Protein AF-A0A1R3J9Q7-F1 (afdb_monomer_lite)

Secondary structure (DSSP, 8-state):
--HHHHHHHHHHHHHHHHHHHHHHTT------------------TT-HHHHH-HHHHHHHHHHHHHHHHHHHHHHHHHHHHHHTTT-S-HHHHHHHHH--TT-THHHHHHHHHTTTHHHHT---HHHHHHHHHHHHHTTSS---------S------S--

Sequence (160 aa):
MTIKKIDTCRIIVYILILISIFWLNGVVSQDYDEEAEEAGGGGGGGSQNLENNPAAVQLFSDVAFSRFSNISSVFKDDIKKQFGFCITDVDKDWNDAFNFSKNTNFLGNCVKTTKGDMAQRLCTAAEIKFYFESFYQSGQGKKSGFLKPNKNYITAEQVL

Radius of gyration: 24.02 Å; chains: 1; bounding box: 48×84×48 Å

pLDDT: mean 72.95, std 19.78, range [33.0, 94.38]

Foldseek 3Di:
DPPVVVVVVVVVVVVVVVVVVVVVVVPPVPPPPDDDPDDPDDDDPDFLVQLVDPVSLVVQLVVLLVQLLCLCVVCVVVCCVPVVVPPVDSNVVSCVPRVCVVPSVVSSVVCNVVSNVVVVVRDHSVVVVVVVVQVVVCVPPDPDPPDPPPPDDDDPPDPD

Structure (mmCIF, N/CA/C/O backbone):
data_AF-A0A1R3J9Q7-F1
#
_entry.id   AF-A0A1R3J9Q7-F1
#
loop_
_atom_site.group_PDB
_atom_site.id
_atom_site.type_symbol
_atom_site.label_atom_id
_atom_site.label_alt_id
_atom_site.label_comp_id
_atom_site.label_asym_id
_atom_site.label_entity_id
_atom_site.label_seq_id
_atom_site.pdbx_PDB_ins_code
_atom_site.Cartn_x
_atom_site.Cartn_y
_atom_site.Cartn_z
_atom_site.occupancy
_atom_site.B_iso_or_equiv
_atom_site.auth_seq_id
_atom_site.auth_comp_id
_atom_site.auth_asym_id
_atom_site.auth_atom_id
_atom_site.pdbx_PDB_model_num
ATOM 1 N N . MET A 1 1 ? -11.606 53.038 24.172 1.00 49.59 1 MET A N 1
ATOM 2 C CA . MET A 1 1 ? -10.301 52.527 24.651 1.00 49.59 1 MET A CA 1
ATOM 3 C C . MET A 1 1 ? -10.228 51.028 24.356 1.00 49.59 1 MET A C 1
ATOM 5 O O . MET A 1 1 ? -10.432 50.220 25.244 1.00 49.59 1 MET A O 1
ATOM 9 N N . THR A 1 2 ? -10.030 50.645 23.091 1.00 52.09 2 THR A N 1
ATOM 10 C CA . THR A 1 2 ? -10.160 49.226 22.670 1.00 52.09 2 THR A CA 1
ATOM 11 C C . THR A 1 2 ? -9.280 48.852 21.474 1.00 52.09 2 THR A C 1
ATOM 13 O O . THR A 1 2 ? -9.039 47.674 21.251 1.00 52.09 2 THR A O 1
ATOM 16 N N . ILE A 1 3 ? -8.712 49.836 20.767 1.00 54.09 3 ILE A N 1
ATOM 17 C CA . ILE A 1 3 ? -7.875 49.609 19.577 1.00 54.09 3 ILE A CA 1
ATOM 18 C C . ILE A 1 3 ? -6.472 49.089 19.957 1.00 54.09 3 ILE A C 1
ATOM 20 O O . ILE A 1 3 ? -5.932 48.239 19.267 1.00 54.09 3 ILE A O 1
ATOM 24 N N . LYS A 1 4 ? -5.928 49.462 21.130 1.00 56.69 4 LYS A N 1
ATOM 25 C CA . LYS A 1 4 ? -4.599 48.989 21.576 1.00 56.69 4 LYS A CA 1
ATOM 26 C C . LYS A 1 4 ? -4.522 47.482 21.872 1.00 56.69 4 LYS A C 1
ATOM 28 O O . LYS A 1 4 ? -3.448 46.912 21.766 1.00 56.69 4 LYS A O 1
ATOM 33 N N . LYS A 1 5 ? -5.632 46.829 22.250 1.00 54.31 5 LYS A N 1
ATOM 34 C CA . LYS A 1 5 ? -5.630 45.409 22.666 1.00 54.31 5 LYS A CA 1
ATOM 35 C C . LYS A 1 5 ? -5.521 44.434 21.488 1.00 54.31 5 LYS A C 1
ATOM 37 O O . LYS A 1 5 ? -4.936 43.366 21.645 1.00 54.31 5 LYS A O 1
ATOM 42 N N . ILE A 1 6 ? -6.068 44.802 20.328 1.00 56.50 6 ILE A N 1
ATOM 43 C CA . ILE A 1 6 ? -6.055 43.960 19.122 1.00 56.50 6 ILE A CA 1
ATOM 44 C C . ILE A 1 6 ? -4.644 43.900 18.522 1.00 56.50 6 ILE A C 1
ATOM 46 O O . ILE A 1 6 ? -4.186 42.817 18.159 1.00 56.50 6 ILE A O 1
ATOM 50 N N . ASP A 1 7 ? -3.911 45.018 18.528 1.00 64.38 7 ASP A N 1
ATOM 51 C CA . ASP A 1 7 ? -2.525 45.054 18.048 1.00 64.38 7 ASP A CA 1
ATOM 52 C C . ASP A 1 7 ? -1.576 44.272 18.963 1.00 64.38 7 ASP A C 1
ATOM 54 O O . ASP A 1 7 ? -0.732 43.516 18.482 1.00 64.38 7 ASP A O 1
ATOM 58 N N . THR A 1 8 ? -1.767 44.346 20.287 1.00 68.31 8 THR A N 1
ATOM 59 C CA . THR A 1 8 ? -0.988 43.536 21.239 1.00 68.31 8 THR A CA 1
ATOM 60 C C . THR A 1 8 ? -1.201 42.037 21.021 1.00 68.31 8 THR A C 1
ATOM 62 O O . THR A 1 8 ? -0.253 41.263 21.113 1.00 68.31 8 THR A O 1
ATOM 65 N N . CYS A 1 9 ? -2.419 41.611 20.679 1.00 68.06 9 CYS A N 1
ATOM 66 C CA . CYS A 1 9 ? -2.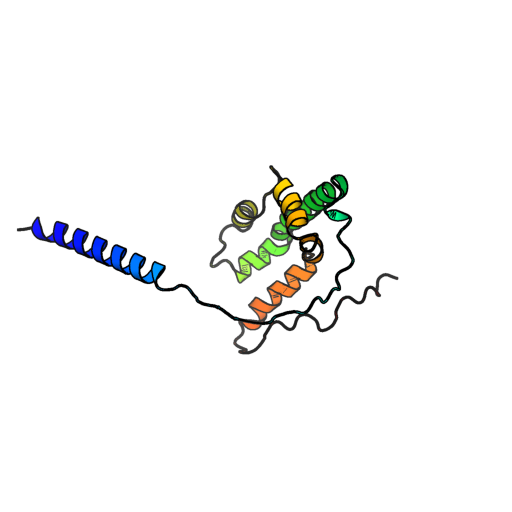719 40.199 20.461 1.00 68.06 9 CYS A CA 1
ATOM 67 C C . CYS A 1 9 ? -2.041 39.658 19.189 1.00 68.06 9 CYS A C 1
ATOM 69 O O . CYS A 1 9 ? -1.446 38.583 19.223 1.00 68.06 9 CYS A O 1
ATOM 71 N N . ARG A 1 10 ? -2.031 40.433 18.093 1.00 77.50 10 ARG A N 1
ATOM 72 C CA . ARG A 1 10 ? -1.315 40.055 16.859 1.00 77.50 10 ARG A CA 1
ATOM 73 C C . ARG A 1 10 ? 0.189 39.951 17.093 1.00 77.50 10 ARG A C 1
ATOM 75 O O . ARG A 1 10 ? 0.799 38.995 16.628 1.00 77.50 10 ARG A O 1
ATOM 82 N N . ILE A 1 11 ? 0.771 40.884 17.846 1.00 81.69 11 ILE A N 1
ATOM 83 C CA . ILE A 1 11 ? 2.204 40.871 18.180 1.00 81.69 11 ILE A CA 1
ATOM 84 C C . ILE A 1 11 ? 2.565 39.635 19.016 1.00 81.69 11 ILE A C 1
ATOM 86 O O . ILE A 1 11 ? 3.561 38.978 18.724 1.00 81.69 11 ILE A O 1
ATOM 90 N N . ILE A 1 12 ? 1.739 39.271 20.004 1.00 83.56 12 ILE A N 1
ATOM 91 C CA . ILE A 1 12 ? 1.958 38.067 20.821 1.00 83.56 12 ILE A CA 1
ATOM 92 C C . ILE A 1 12 ? 1.878 36.799 19.959 1.00 83.56 12 ILE A C 1
ATOM 94 O O . ILE A 1 12 ? 2.743 35.936 20.073 1.00 83.56 12 ILE A O 1
ATOM 98 N N . VAL A 1 13 ? 0.896 36.697 19.056 1.00 86.62 13 VAL A N 1
ATOM 99 C CA . VAL A 1 13 ? 0.773 35.548 18.141 1.00 86.62 13 VAL A CA 1
ATOM 100 C C . VAL A 1 13 ? 1.983 35.447 17.206 1.00 86.62 13 VAL A C 1
ATOM 102 O O . VAL A 1 13 ? 2.533 34.360 17.049 1.00 86.62 13 VAL A O 1
ATOM 105 N N . TYR A 1 14 ? 2.456 36.565 16.646 1.00 85.44 14 TYR A N 1
ATOM 106 C CA . TYR A 1 14 ? 3.671 36.579 15.824 1.00 85.44 14 TYR A CA 1
ATOM 107 C C . TYR A 1 14 ? 4.916 36.149 16.609 1.00 85.44 14 TYR A C 1
ATOM 109 O O . TYR A 1 14 ? 5.704 35.357 16.101 1.00 85.44 14 TYR A O 1
ATOM 117 N N . ILE A 1 15 ? 5.076 36.608 17.854 1.00 85.19 15 ILE A N 1
ATOM 118 C CA . ILE A 1 15 ? 6.181 36.192 18.730 1.00 85.19 15 ILE A CA 1
ATOM 119 C C . ILE A 1 15 ? 6.126 34.687 19.016 1.00 85.19 15 ILE A C 1
ATOM 121 O O . ILE A 1 15 ? 7.151 34.020 18.913 1.00 85.19 15 ILE A O 1
ATOM 125 N N . LEU A 1 16 ? 4.950 34.128 19.317 1.00 84.06 16 LEU A N 1
ATOM 126 C CA . LEU A 1 16 ? 4.799 32.690 19.572 1.00 84.06 16 LEU A CA 1
ATOM 127 C C . LEU A 1 16 ? 5.124 31.845 18.330 1.00 84.06 16 LEU A C 1
ATOM 129 O O . LEU A 1 16 ? 5.792 30.818 18.449 1.00 84.06 16 LEU A O 1
ATOM 133 N N . ILE A 1 17 ? 4.721 32.302 17.140 1.00 84.19 17 ILE A N 1
ATOM 134 C CA . ILE A 1 17 ? 5.057 31.646 15.869 1.00 84.19 17 ILE A CA 1
ATOM 135 C C . ILE A 1 17 ? 6.571 31.702 15.622 1.00 84.19 17 ILE A C 1
ATOM 137 O O . ILE A 1 17 ? 7.176 30.671 15.336 1.00 84.19 17 ILE A O 1
ATOM 141 N N . LEU A 1 18 ? 7.211 32.862 15.796 1.00 79.81 18 LEU A N 1
ATOM 142 C CA . LEU A 1 18 ? 8.662 33.000 15.619 1.00 79.81 18 LEU A CA 1
ATOM 143 C C . LEU A 1 18 ? 9.456 32.142 16.609 1.00 79.81 18 LEU A C 1
ATOM 145 O O . LEU A 1 18 ? 10.428 31.505 16.211 1.00 79.81 18 LEU A O 1
ATOM 149 N N . ILE A 1 19 ? 9.012 32.065 17.867 1.00 82.06 19 ILE A N 1
ATOM 150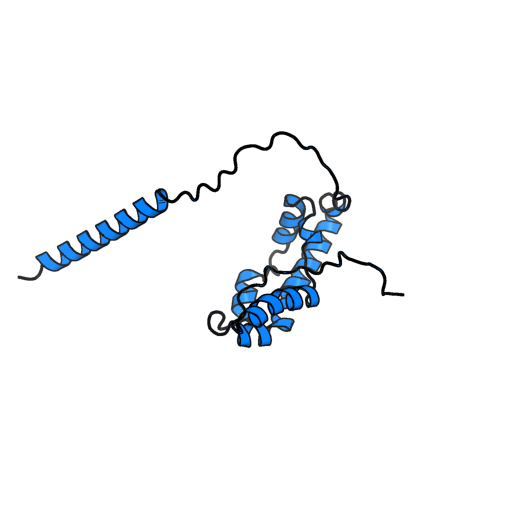 C CA . ILE A 1 19 ? 9.594 31.165 18.865 1.00 82.06 19 ILE A CA 1
ATOM 151 C C . ILE A 1 19 ? 9.455 29.716 18.383 1.00 82.06 19 ILE A C 1
ATOM 153 O O . ILE A 1 19 ? 10.458 29.014 18.318 1.00 82.06 19 ILE A O 1
ATOM 157 N N . SER A 1 20 ? 8.267 29.273 17.956 1.00 76.00 20 SER A N 1
ATOM 158 C CA . SER A 1 20 ? 8.073 27.897 17.464 1.00 76.00 20 SER A CA 1
ATOM 159 C C . SER A 1 20 ? 8.958 27.547 16.258 1.00 76.00 20 SER A C 1
ATOM 161 O O . SER A 1 20 ? 9.503 26.449 16.205 1.00 76.00 20 SER A O 1
ATOM 163 N N . ILE A 1 21 ? 9.193 28.492 15.342 1.00 76.69 21 ILE A N 1
ATOM 164 C CA . ILE A 1 21 ? 10.107 28.315 14.204 1.00 76.69 21 ILE A CA 1
ATOM 165 C C . ILE A 1 21 ? 11.565 28.227 14.682 1.00 76.69 21 ILE A C 1
ATOM 167 O O . ILE A 1 21 ? 12.342 27.439 14.146 1.00 76.69 21 ILE A O 1
ATOM 171 N N . PHE A 1 22 ? 11.950 28.996 15.703 1.00 70.50 22 PHE A N 1
ATOM 172 C CA . PHE A 1 22 ? 13.298 28.952 16.277 1.00 70.50 22 PHE A CA 1
ATOM 173 C C . PHE A 1 22 ? 13.580 27.619 16.993 1.00 70.50 22 PHE A C 1
ATOM 175 O O . PHE A 1 22 ? 14.667 27.068 16.850 1.00 70.50 22 PHE A O 1
ATOM 182 N N . TRP A 1 23 ? 12.585 27.045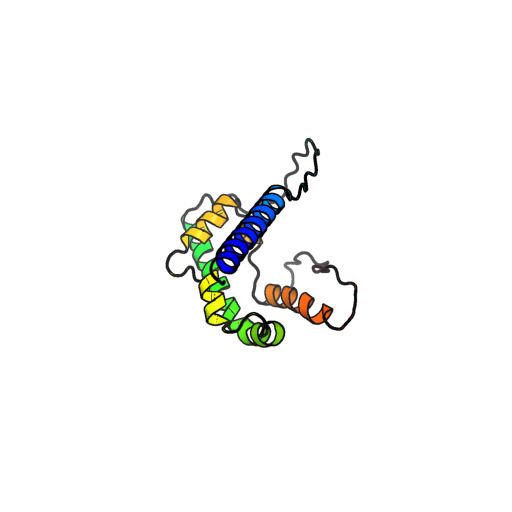 17.682 1.00 62.06 23 TRP A N 1
ATOM 183 C CA . TRP A 1 23 ? 12.693 25.707 18.284 1.00 62.06 23 TRP A CA 1
ATOM 184 C C . TRP A 1 23 ? 12.648 24.576 17.243 1.00 62.06 23 TRP A C 1
ATOM 186 O O . TRP A 1 23 ? 13.331 23.572 17.422 1.00 62.06 23 TRP A O 1
ATOM 196 N N . LEU A 1 24 ? 11.922 24.741 16.130 1.00 57.56 24 LEU A N 1
ATOM 197 C CA . LEU A 1 24 ? 11.887 23.754 15.039 1.00 57.56 24 LEU A CA 1
ATOM 198 C C . LEU A 1 24 ? 13.187 23.700 14.219 1.00 57.56 24 LEU A C 1
ATOM 200 O O . LEU A 1 24 ? 13.509 22.647 13.685 1.00 57.56 24 LEU A O 1
ATOM 204 N N . ASN A 1 25 ? 13.957 24.792 14.151 1.00 56.66 25 ASN A N 1
ATOM 205 C CA . ASN A 1 25 ? 15.294 24.783 13.536 1.00 56.66 25 ASN A CA 1
ATOM 206 C C . ASN A 1 25 ? 16.415 24.389 14.524 1.00 56.66 25 ASN A C 1
ATOM 208 O O . ASN A 1 25 ? 17.551 24.193 14.103 1.00 56.66 25 ASN A O 1
ATOM 212 N N . GLY A 1 26 ? 16.109 24.293 15.825 1.00 54.31 26 GLY A N 1
ATOM 213 C CA . GLY A 1 26 ? 17.054 23.937 16.892 1.00 54.31 26 GLY A CA 1
ATOM 214 C C . GLY A 1 26 ? 16.963 22.488 17.384 1.00 54.31 26 GLY A C 1
ATOM 215 O O . GLY A 1 26 ? 17.842 22.049 18.118 1.00 54.31 26 GLY A O 1
ATOM 216 N N . VAL A 1 27 ? 15.943 21.728 16.970 1.00 50.41 27 VAL A N 1
ATOM 217 C CA . VAL A 1 27 ? 15.884 20.269 17.150 1.00 50.41 27 VAL A CA 1
ATOM 218 C C . VAL A 1 27 ? 16.192 19.618 15.806 1.00 50.41 27 VAL A C 1
ATOM 220 O O . VAL A 1 27 ? 15.335 19.059 15.130 1.00 50.41 27 VAL A O 1
ATOM 223 N N . VAL A 1 28 ? 17.461 19.703 15.406 1.00 45.78 28 VAL A N 1
ATOM 224 C CA . VAL A 1 28 ? 18.063 18.578 14.693 1.00 45.78 28 VAL A CA 1
ATOM 225 C C . VAL A 1 28 ? 18.133 17.467 15.735 1.00 45.78 28 VAL A C 1
ATOM 227 O O . VAL A 1 28 ? 18.917 17.554 16.678 1.00 45.78 28 VAL A O 1
ATOM 230 N N . SER A 1 29 ? 17.285 16.446 15.608 1.00 42.59 29 SER A N 1
ATOM 231 C CA . SER A 1 29 ? 17.585 15.145 16.200 1.00 42.59 29 SER A CA 1
ATOM 232 C C . SER A 1 29 ? 18.863 14.651 15.530 1.00 42.59 29 SER A C 1
ATOM 234 O O . SER A 1 29 ? 18.844 14.113 14.426 1.00 42.59 29 SER A O 1
ATOM 236 N N . GLN A 1 30 ? 19.986 14.965 16.168 1.00 39.00 30 GLN A N 1
ATOM 237 C CA . GLN A 1 30 ? 21.289 14.392 15.902 1.00 39.00 30 GLN A CA 1
ATOM 238 C C . GLN A 1 30 ? 21.261 12.937 16.380 1.00 39.00 30 GLN A C 1
ATOM 240 O O . GLN A 1 30 ? 21.764 12.646 17.457 1.00 39.00 30 GLN A O 1
ATOM 245 N N . ASP A 1 31 ? 20.700 12.031 15.583 1.00 39.47 31 ASP A N 1
ATOM 246 C CA . ASP A 1 31 ? 21.133 10.631 15.617 1.00 39.47 31 ASP A CA 1
ATOM 247 C C . ASP A 1 31 ? 22.347 10.532 14.676 1.00 39.47 31 ASP A C 1
ATOM 249 O O . ASP A 1 31 ? 22.273 10.022 13.559 1.00 39.47 31 ASP A O 1
ATOM 253 N N . TYR A 1 32 ? 23.452 11.161 15.093 1.00 45.16 32 TYR A N 1
ATOM 254 C CA . TYR A 1 32 ? 24.776 10.935 14.519 1.00 45.16 32 TYR A CA 1
ATOM 255 C C . TYR A 1 32 ? 25.392 9.764 15.289 1.00 45.16 32 TYR A C 1
ATOM 257 O O . TYR A 1 32 ? 26.016 9.970 16.326 1.00 45.16 32 TYR A O 1
ATOM 265 N N . ASP A 1 33 ? 25.202 8.545 14.789 1.00 40.25 33 ASP A N 1
ATOM 266 C CA . ASP A 1 33 ? 26.132 7.454 15.076 1.00 40.25 33 ASP A CA 1
ATOM 267 C C . ASP A 1 33 ? 27.298 7.601 14.087 1.00 40.25 33 ASP A C 1
ATOM 269 O O . ASP A 1 33 ? 27.187 7.275 12.903 1.00 40.25 33 ASP A O 1
ATOM 273 N N . GLU A 1 34 ? 28.393 8.193 14.560 1.00 52.41 34 GLU A N 1
ATOM 274 C CA . GLU A 1 34 ? 29.646 8.328 13.821 1.00 52.41 34 GLU A CA 1
ATOM 275 C C . GLU A 1 34 ? 30.481 7.040 13.974 1.00 52.41 34 GLU A C 1
ATOM 277 O O . GLU A 1 34 ? 30.657 6.522 15.075 1.00 52.41 34 GLU A O 1
ATOM 282 N N . GLU A 1 35 ? 31.002 6.575 12.834 1.00 47.84 35 GLU A N 1
ATOM 283 C CA . GLU A 1 35 ? 32.091 5.604 12.634 1.00 47.84 35 GLU A CA 1
ATOM 284 C C . GLU A 1 35 ? 31.819 4.100 12.855 1.00 47.84 35 GLU A C 1
ATOM 286 O O . GLU A 1 35 ? 32.024 3.521 13.919 1.00 47.84 35 GLU A O 1
ATOM 291 N N . ALA A 1 36 ? 31.554 3.413 11.740 1.00 48.44 36 ALA A N 1
ATOM 292 C CA . ALA A 1 36 ? 32.199 2.132 11.470 1.00 48.44 36 ALA A CA 1
ATOM 293 C C . ALA A 1 36 ? 32.773 2.167 10.047 1.00 48.44 36 ALA A C 1
ATOM 295 O O . ALA A 1 36 ? 32.042 2.044 9.062 1.00 48.44 36 ALA A O 1
ATOM 296 N N . GLU A 1 37 ? 34.086 2.372 9.945 1.00 49.47 37 GLU A N 1
ATOM 297 C CA . GLU A 1 37 ? 34.824 2.070 8.725 1.00 49.47 37 GLU A CA 1
ATOM 298 C C . GLU A 1 37 ? 34.789 0.559 8.433 1.00 49.47 37 GLU A C 1
ATOM 300 O O . GLU A 1 37 ? 34.955 -0.275 9.321 1.00 49.47 37 GLU A O 1
ATOM 305 N N . GLU A 1 38 ? 34.586 0.261 7.148 1.00 52.81 38 GLU A N 1
ATOM 306 C CA . GLU A 1 38 ? 34.903 -0.975 6.426 1.00 52.81 38 GLU A CA 1
ATOM 307 C C . GLU A 1 38 ? 34.389 -2.311 7.000 1.00 52.81 38 GLU A C 1
ATOM 309 O O . GLU A 1 38 ? 35.078 -3.051 7.702 1.00 52.81 38 GLU A O 1
ATOM 314 N N . ALA A 1 39 ? 33.226 -2.733 6.497 1.00 42.16 39 ALA A N 1
ATOM 315 C CA . ALA A 1 39 ? 33.004 -4.141 6.187 1.00 42.16 39 ALA A CA 1
ATOM 316 C C . ALA A 1 39 ? 32.239 -4.268 4.865 1.00 42.16 39 ALA A C 1
ATOM 318 O O . ALA A 1 39 ? 31.009 -4.296 4.817 1.00 42.16 39 ALA A O 1
ATOM 319 N N . GLY A 1 40 ? 32.987 -4.400 3.768 1.00 51.44 40 GLY A N 1
ATOM 320 C CA . GLY A 1 40 ? 32.494 -5.128 2.608 1.00 51.44 40 GLY A CA 1
ATOM 321 C C . GLY A 1 40 ? 32.037 -6.519 3.058 1.00 51.44 40 GLY A C 1
ATOM 322 O O . GLY A 1 40 ? 32.854 -7.376 3.380 1.00 51.44 40 GLY A O 1
ATOM 323 N N . GLY A 1 41 ? 30.723 -6.730 3.104 1.00 33.19 41 GLY A N 1
ATOM 324 C CA . GLY A 1 41 ? 30.102 -7.990 3.500 1.00 33.19 41 GLY A CA 1
ATOM 325 C C . GLY A 1 41 ? 28.834 -8.211 2.691 1.00 33.19 41 GLY A C 1
ATOM 326 O O . GLY A 1 41 ? 27.798 -7.614 2.963 1.00 33.19 41 GLY A O 1
ATOM 327 N N . GLY A 1 42 ? 28.942 -9.027 1.643 1.00 40.75 42 GLY A N 1
ATOM 328 C CA . GLY A 1 42 ? 27.825 -9.389 0.780 1.00 40.75 42 GLY A CA 1
ATOM 329 C C . GLY A 1 42 ? 26.849 -10.381 1.413 1.00 40.75 42 GLY A C 1
ATOM 330 O O . GLY A 1 42 ? 27.129 -10.997 2.437 1.00 40.75 42 GLY A O 1
ATOM 331 N N . GLY A 1 43 ? 25.719 -10.583 0.729 1.00 40.06 43 GLY A N 1
ATOM 332 C CA . GLY A 1 43 ? 24.834 -11.718 0.993 1.00 40.06 43 GLY A CA 1
ATOM 333 C C . GLY A 1 43 ? 23.350 -11.423 0.814 1.00 40.06 43 GLY A C 1
ATOM 334 O O . GLY A 1 43 ? 22.606 -11.418 1.782 1.00 40.06 43 GLY A O 1
ATOM 335 N N . GLY A 1 44 ? 22.913 -11.218 -0.428 1.00 39.75 44 GLY A N 1
ATOM 336 C CA . GLY A 1 44 ? 21.499 -11.104 -0.796 1.00 39.75 44 GLY A CA 1
ATOM 337 C C . GLY A 1 44 ? 21.299 -11.388 -2.282 1.00 39.75 44 GLY A C 1
ATOM 338 O O . GLY A 1 44 ? 20.734 -10.579 -3.011 1.00 39.75 44 GLY A O 1
ATOM 339 N N . GLY A 1 45 ? 21.875 -12.492 -2.767 1.00 43.78 45 GLY A N 1
ATOM 340 C CA . GLY A 1 45 ? 21.769 -12.916 -4.160 1.00 43.78 45 GLY A CA 1
ATOM 341 C C . GLY A 1 45 ? 20.321 -13.241 -4.512 1.00 43.78 45 GLY A C 1
ATOM 342 O O . GLY A 1 45 ? 19.798 -14.270 -4.102 1.00 43.78 45 GLY A O 1
ATOM 343 N N . GLY A 1 46 ? 19.673 -12.362 -5.271 1.00 50.22 46 GLY A N 1
ATOM 344 C CA . GLY A 1 46 ? 18.336 -12.641 -5.789 1.00 50.22 46 GLY A CA 1
ATOM 345 C C . GLY A 1 46 ? 17.798 -11.644 -6.808 1.00 50.22 46 GLY A C 1
ATOM 346 O O . GLY A 1 46 ? 16.969 -12.036 -7.620 1.00 50.22 46 GLY A O 1
ATOM 347 N N . SER A 1 47 ? 18.259 -10.386 -6.825 1.00 54.34 47 SER A N 1
ATOM 348 C CA . SER A 1 47 ? 17.475 -9.343 -7.502 1.00 54.34 47 SER A CA 1
ATOM 349 C C . SER A 1 47 ? 18.197 -8.427 -8.489 1.00 54.34 47 SER A C 1
ATOM 351 O O . SER A 1 47 ? 17.603 -7.459 -8.945 1.00 54.34 47 SER A O 1
ATOM 353 N N . GLN A 1 48 ? 19.405 -8.758 -8.948 1.00 55.09 48 GLN A N 1
ATOM 354 C CA . GLN A 1 48 ? 19.983 -8.000 -10.071 1.00 55.09 48 GLN A CA 1
ATOM 355 C C . GLN A 1 48 ? 19.229 -8.231 -11.391 1.00 55.09 48 GLN A C 1
ATOM 357 O O . GLN A 1 48 ? 19.339 -7.440 -12.320 1.00 55.09 48 GLN A O 1
ATOM 362 N N . ASN A 1 49 ? 18.439 -9.305 -11.505 1.00 66.38 49 ASN A N 1
ATOM 363 C CA . ASN A 1 49 ? 17.679 -9.578 -12.727 1.00 66.38 49 ASN A CA 1
ATOM 364 C C . ASN A 1 49 ? 16.365 -8.780 -12.799 1.00 66.38 49 ASN A C 1
ATOM 366 O O . ASN A 1 49 ? 15.934 -8.410 -13.887 1.00 66.38 49 ASN A O 1
ATOM 370 N N . LEU A 1 50 ? 15.748 -8.484 -11.648 1.00 80.19 50 LEU A N 1
ATOM 371 C CA . LEU A 1 50 ? 14.440 -7.831 -11.589 1.00 80.19 50 LEU A CA 1
ATOM 372 C C . LEU A 1 50 ? 14.504 -6.377 -12.065 1.00 80.19 50 LEU A C 1
ATOM 374 O O . LEU A 1 50 ? 13.703 -5.976 -12.896 1.00 80.19 50 LEU A O 1
ATOM 378 N N . GLU A 1 51 ? 15.470 -5.597 -11.580 1.00 81.88 51 GLU A N 1
ATOM 379 C CA . GLU A 1 51 ? 15.609 -4.166 -11.901 1.00 81.88 51 GLU A CA 1
ATOM 380 C C . GLU A 1 51 ? 16.100 -3.883 -13.326 1.00 81.88 51 GLU A C 1
ATOM 382 O O . GLU A 1 51 ? 15.723 -2.874 -13.928 1.00 81.88 51 GLU A O 1
ATOM 387 N N . ASN A 1 52 ? 16.917 -4.789 -13.870 1.00 83.88 52 ASN A N 1
ATOM 388 C CA . ASN A 1 52 ? 17.539 -4.658 -15.186 1.00 83.88 52 ASN A CA 1
ATOM 389 C C . ASN A 1 52 ? 16.647 -5.190 -16.318 1.00 83.88 52 ASN A C 1
ATOM 391 O O . ASN A 1 52 ? 16.969 -5.014 -17.492 1.00 83.88 52 ASN A O 1
ATOM 395 N N . ASN A 1 53 ? 15.513 -5.814 -15.983 1.00 89.44 53 ASN A N 1
ATOM 396 C CA . ASN A 1 53 ? 14.550 -6.340 -16.941 1.00 89.44 53 ASN A CA 1
ATOM 397 C C . ASN A 1 53 ? 13.239 -5.527 -16.897 1.00 89.44 53 ASN A C 1
ATOM 399 O O . ASN A 1 53 ? 12.443 -5.696 -15.972 1.00 89.44 53 ASN A O 1
ATOM 403 N N . PRO A 1 54 ? 12.953 -4.688 -17.913 1.00 90.38 54 PRO A N 1
ATOM 404 C CA . PRO A 1 54 ? 11.742 -3.867 -17.951 1.00 90.38 54 PRO A CA 1
ATOM 405 C C . PRO A 1 54 ? 10.432 -4.655 -17.817 1.00 90.38 54 PRO A C 1
ATOM 407 O O . PRO A 1 54 ? 9.502 -4.179 -17.169 1.00 90.38 54 PRO A O 1
ATOM 410 N N . ALA A 1 55 ? 10.355 -5.865 -18.380 1.00 91.00 55 ALA A N 1
ATOM 411 C CA . ALA A 1 55 ? 9.163 -6.706 -18.275 1.00 91.00 55 ALA A CA 1
ATOM 412 C C . ALA A 1 55 ? 8.974 -7.245 -16.849 1.00 91.00 55 ALA A C 1
ATOM 414 O O . ALA A 1 55 ? 7.852 -7.295 -16.347 1.00 91.00 55 ALA A O 1
ATOM 415 N N . ALA A 1 56 ? 10.070 -7.597 -16.172 1.00 91.06 56 ALA A N 1
ATOM 416 C CA . ALA A 1 56 ? 10.029 -8.051 -14.786 1.00 91.06 56 ALA A CA 1
ATOM 417 C C . ALA A 1 56 ? 9.631 -6.911 -13.831 1.00 91.06 56 ALA A C 1
ATOM 419 O O . ALA A 1 56 ? 8.812 -7.120 -12.937 1.00 91.06 56 ALA A O 1
ATOM 420 N N . VAL A 1 57 ? 10.131 -5.690 -14.061 1.00 91.94 57 VAL A N 1
ATOM 421 C CA . VAL A 1 57 ? 9.711 -4.486 -13.318 1.00 91.94 57 VAL A CA 1
ATOM 422 C C . VAL A 1 57 ? 8.219 -4.208 -13.499 1.00 91.94 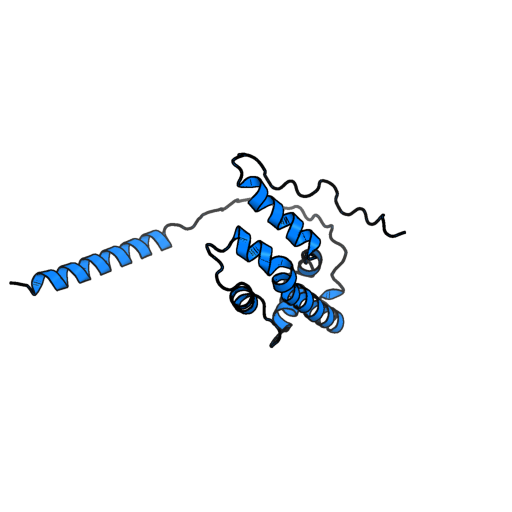57 VAL A C 1
ATOM 424 O O . VAL A 1 57 ? 7.535 -3.881 -12.527 1.00 91.94 57 VAL A O 1
ATOM 427 N N . GLN A 1 58 ? 7.705 -4.332 -14.724 1.00 91.56 58 GLN A N 1
ATOM 428 C CA . GLN A 1 58 ? 6.286 -4.108 -14.991 1.00 91.56 58 GLN A CA 1
ATOM 429 C C . GLN A 1 58 ? 5.421 -5.138 -14.260 1.00 91.56 58 GLN A C 1
ATOM 431 O O . GLN A 1 58 ? 4.519 -4.762 -13.515 1.00 91.56 58 GLN A O 1
ATOM 436 N N . LEU A 1 59 ? 5.761 -6.424 -14.389 1.00 91.19 59 LEU A N 1
ATOM 437 C CA . LEU A 1 59 ? 5.064 -7.504 -13.693 1.00 91.19 59 LEU A CA 1
ATOM 438 C C . LEU A 1 59 ? 5.080 -7.296 -12.174 1.00 91.19 59 LEU A C 1
ATOM 440 O O . LEU A 1 59 ? 4.055 -7.448 -11.513 1.00 91.19 59 LEU A O 1
ATOM 444 N N . PHE A 1 60 ? 6.230 -6.914 -11.620 1.00 91.69 60 PHE A N 1
ATOM 445 C CA . PHE A 1 60 ? 6.346 -6.588 -10.206 1.00 91.69 60 PHE A CA 1
ATOM 446 C C . PHE A 1 60 ? 5.416 -5.444 -9.804 1.00 91.69 60 PHE A C 1
ATOM 448 O O . PHE A 1 60 ? 4.722 -5.552 -8.798 1.00 91.69 60 PHE A O 1
ATOM 455 N N . SER A 1 61 ? 5.385 -4.365 -10.585 1.00 93.00 61 SER A N 1
ATOM 456 C CA . SER A 1 61 ? 4.562 -3.187 -10.296 1.00 93.00 61 SER A CA 1
ATOM 457 C C . SER A 1 61 ? 3.078 -3.546 -10.247 1.00 93.00 61 SER A C 1
ATOM 459 O O . SER A 1 61 ? 2.373 -3.126 -9.329 1.00 93.00 61 SER A O 1
ATOM 461 N N . ASP A 1 62 ? 2.625 -4.382 -11.181 1.00 91.19 62 ASP A N 1
ATOM 462 C CA . ASP A 1 62 ? 1.236 -4.836 -11.256 1.00 91.19 62 ASP A CA 1
ATOM 463 C C . ASP A 1 62 ? 0.883 -5.766 -10.085 1.00 91.19 62 ASP A C 1
ATOM 465 O O . ASP A 1 62 ? -0.156 -5.600 -9.441 1.00 91.19 62 ASP A O 1
ATOM 469 N N . VAL A 1 63 ? 1.776 -6.701 -9.740 1.00 90.62 63 VAL A N 1
ATOM 470 C CA . VAL A 1 63 ? 1.601 -7.597 -8.585 1.00 90.62 63 VAL A CA 1
ATOM 471 C C . VAL A 1 63 ? 1.609 -6.815 -7.271 1.00 90.62 63 VAL A C 1
ATOM 473 O O . VAL A 1 63 ? 0.759 -7.048 -6.410 1.00 90.62 63 VAL A O 1
ATOM 476 N N . ALA A 1 64 ? 2.539 -5.877 -7.104 1.00 91.12 64 ALA A N 1
ATOM 477 C CA . ALA A 1 64 ? 2.647 -5.036 -5.919 1.00 91.12 64 ALA A CA 1
ATOM 478 C C . ALA A 1 64 ? 1.389 -4.179 -5.744 1.00 91.12 64 ALA A C 1
ATOM 480 O O . ALA A 1 64 ? 0.798 -4.170 -4.663 1.00 91.12 64 ALA A O 1
ATOM 481 N N . PHE A 1 65 ? 0.923 -3.527 -6.813 1.00 91.81 65 PHE A N 1
ATOM 482 C CA . PHE A 1 65 ? -0.316 -2.756 -6.778 1.00 91.81 65 PHE A CA 1
ATOM 483 C C . PHE A 1 65 ? -1.522 -3.639 -6.443 1.00 91.81 65 PHE A C 1
ATOM 485 O O . PHE A 1 65 ? -2.302 -3.289 -5.559 1.00 91.81 65 PHE A O 1
ATOM 492 N N . SER A 1 66 ? -1.648 -4.806 -7.083 1.00 89.31 66 SER A N 1
ATOM 493 C CA . SER A 1 66 ? -2.727 -5.756 -6.801 1.00 89.31 66 SER A CA 1
ATOM 494 C C . SER A 1 66 ? -2.756 -6.148 -5.321 1.00 89.31 66 SER A C 1
ATOM 496 O O . SER A 1 66 ? -3.816 -6.096 -4.694 1.00 89.31 66 SER A O 1
ATOM 498 N N . ARG A 1 67 ? -1.593 -6.432 -4.721 1.00 87.81 67 ARG A N 1
ATOM 499 C CA . ARG A 1 67 ? -1.490 -6.711 -3.283 1.00 87.81 67 ARG A CA 1
ATOM 500 C C . ARG A 1 67 ? -1.945 -5.526 -2.443 1.00 87.81 67 ARG A C 1
ATOM 502 O O . ARG A 1 67 ? -2.831 -5.707 -1.613 1.00 87.81 67 ARG A O 1
ATOM 509 N N . PHE A 1 68 ? -1.410 -4.328 -2.682 1.00 87.69 68 PHE A N 1
ATOM 510 C CA . PHE A 1 68 ? -1.802 -3.137 -1.924 1.00 87.69 68 PHE A CA 1
ATOM 511 C C . PHE A 1 68 ? -3.297 -2.849 -2.025 1.00 87.69 68 PHE A C 1
ATOM 513 O O . PHE A 1 68 ? -3.942 -2.609 -1.009 1.00 87.69 68 PHE A O 1
ATOM 520 N N . SER A 1 69 ? -3.872 -2.943 -3.221 1.00 87.44 69 SER A N 1
ATOM 521 C CA . SER A 1 69 ? -5.295 -2.680 -3.446 1.00 87.44 69 SER A CA 1
ATOM 522 C C . SER A 1 69 ? -6.223 -3.646 -2.698 1.00 87.44 69 SER A C 1
ATOM 524 O O . SER A 1 69 ? -7.351 -3.283 -2.379 1.00 87.44 69 SER A O 1
ATOM 526 N N . ASN A 1 70 ? -5.751 -4.857 -2.382 1.00 85.81 70 ASN A N 1
ATOM 527 C CA . ASN A 1 70 ? -6.562 -5.893 -1.746 1.00 85.81 70 ASN A CA 1
ATOM 528 C C . ASN A 1 70 ? -6.475 -5.866 -0.204 1.00 85.81 70 ASN A C 1
ATOM 530 O O . ASN A 1 70 ? -7.393 -6.330 0.469 1.00 85.81 70 ASN A O 1
ATOM 534 N N . ILE A 1 71 ? -5.417 -5.280 0.378 1.00 86.69 71 ILE A N 1
ATOM 535 C CA . ILE A 1 71 ? -5.214 -5.234 1.841 1.00 86.69 71 ILE A CA 1
ATOM 536 C C . ILE A 1 71 ? -6.397 -4.573 2.552 1.00 86.69 71 ILE A C 1
ATOM 538 O O . ILE A 1 71 ? -6.907 -5.142 3.517 1.00 86.69 71 ILE A O 1
ATOM 542 N N . SER A 1 72 ? -6.866 -3.411 2.084 1.00 84.81 72 SER A N 1
ATOM 543 C CA . SER A 1 72 ? -7.993 -2.730 2.733 1.00 84.81 72 SER A CA 1
ATOM 544 C C . SER A 1 72 ? -9.238 -3.601 2.767 1.00 84.81 72 SER A C 1
ATOM 546 O O . SER A 1 72 ? -9.888 -3.662 3.801 1.00 84.81 72 SER A O 1
ATOM 548 N N . SER A 1 73 ? -9.534 -4.337 1.694 1.00 87.56 73 SER A N 1
ATOM 549 C CA . SER A 1 73 ? -10.709 -5.209 1.646 1.00 87.56 73 SER A CA 1
ATOM 550 C C . SER A 1 73 ? -10.631 -6.367 2.648 1.00 87.56 73 SER A C 1
ATOM 552 O O . SER A 1 73 ? -11.643 -6.731 3.243 1.00 87.56 73 SER A O 1
ATOM 554 N N . VAL A 1 74 ? -9.427 -6.900 2.886 1.00 89.25 74 VAL A N 1
ATOM 555 C CA . VAL A 1 74 ? -9.195 -8.017 3.813 1.00 89.25 74 VAL A CA 1
ATOM 556 C C . VAL A 1 74 ? -9.212 -7.556 5.272 1.00 89.25 74 VAL A C 1
ATOM 558 O O . VAL A 1 74 ? -9.699 -8.283 6.133 1.00 89.25 74 VAL A O 1
ATOM 561 N N . PHE A 1 75 ? -8.697 -6.358 5.561 1.00 89.69 75 PHE A N 1
ATOM 562 C CA . PHE A 1 75 ? -8.509 -5.866 6.933 1.00 89.69 75 PHE A CA 1
ATOM 563 C C . PHE A 1 75 ? -9.479 -4.769 7.352 1.00 89.69 75 PHE A C 1
ATOM 565 O O . PHE A 1 75 ? -9.342 -4.232 8.448 1.00 89.69 75 PHE A O 1
ATOM 572 N N . LYS A 1 76 ? -10.465 -4.430 6.518 1.00 91.38 76 LYS A N 1
ATOM 573 C CA . LYS A 1 76 ? -11.389 -3.316 6.758 1.00 91.38 76 LYS A CA 1
ATOM 574 C C . LYS A 1 76 ? -12.011 -3.342 8.149 1.00 91.38 76 LYS A C 1
ATOM 576 O O . LYS A 1 76 ? -11.978 -2.337 8.860 1.00 91.38 76 LYS A O 1
ATOM 581 N N . ASP A 1 77 ? -12.554 -4.491 8.533 1.00 91.81 77 ASP A N 1
ATOM 582 C CA . ASP A 1 77 ? -13.255 -4.649 9.805 1.00 91.81 77 ASP A CA 1
ATOM 583 C C . ASP A 1 77 ? -12.293 -4.574 10.994 1.00 91.81 77 ASP A C 1
ATOM 585 O O . ASP A 1 77 ? -12.598 -3.913 11.987 1.00 91.81 77 ASP A O 1
ATOM 589 N N . ASP A 1 78 ? -11.108 -5.178 10.874 1.00 89.25 78 ASP A N 1
ATOM 590 C CA . ASP A 1 78 ? -10.076 -5.136 11.912 1.00 89.25 78 ASP A CA 1
ATOM 591 C C . ASP A 1 78 ? -9.519 -3.717 12.091 1.00 89.25 78 ASP A C 1
ATOM 593 O O . ASP A 1 78 ? -9.428 -3.231 13.220 1.00 89.25 78 ASP A O 1
ATOM 597 N N . ILE A 1 79 ? -9.229 -3.012 10.992 1.00 89.38 79 ILE A N 1
ATOM 598 C CA . ILE A 1 79 ? -8.791 -1.610 11.005 1.00 89.38 79 ILE A CA 1
ATOM 599 C C . ILE A 1 79 ? -9.867 -0.745 11.654 1.00 89.38 79 ILE A C 1
ATOM 601 O O . ILE A 1 79 ? -9.572 0.015 12.570 1.00 89.38 79 ILE A O 1
ATOM 605 N N . LYS A 1 80 ? -11.130 -0.879 11.246 1.00 91.50 80 LYS A N 1
ATOM 606 C CA . LYS A 1 80 ? -12.218 -0.083 11.821 1.00 91.50 80 LYS A CA 1
ATOM 607 C C . LYS A 1 80 ? -12.422 -0.380 13.307 1.00 91.50 80 LYS A C 1
ATOM 609 O O . LYS A 1 80 ? -12.673 0.533 14.089 1.00 91.50 80 LYS A O 1
ATOM 614 N N . LYS A 1 81 ? -12.308 -1.645 13.713 1.00 91.50 81 LYS A N 1
ATOM 615 C CA . LYS A 1 81 ? -12.482 -2.066 15.106 1.00 91.50 81 LYS A CA 1
ATOM 616 C C . LYS A 1 81 ? -11.361 -1.558 16.010 1.00 91.50 81 LYS A C 1
ATOM 618 O O . LYS A 1 81 ? -11.649 -1.116 17.118 1.00 91.50 81 LYS A O 1
ATOM 623 N N . GLN A 1 82 ? -10.109 -1.647 15.567 1.00 88.75 82 GLN A N 1
ATOM 624 C CA . GLN A 1 82 ? -8.943 -1.324 16.396 1.00 88.75 82 GLN A CA 1
ATOM 625 C C . GLN A 1 82 ? -8.494 0.135 16.250 1.00 88.75 82 GLN A C 1
ATOM 627 O O . GLN A 1 82 ? -8.048 0.733 17.224 1.00 88.75 82 GLN A O 1
ATOM 632 N N . PHE A 1 83 ? -8.650 0.724 15.063 1.00 88.19 83 PHE A N 1
ATOM 633 C CA . PHE A 1 83 ? -8.212 2.080 14.709 1.00 88.19 83 PHE A CA 1
ATOM 634 C C . PHE A 1 83 ? -9.355 3.037 14.358 1.00 88.19 83 PHE A C 1
ATOM 636 O O . PHE A 1 83 ? -9.105 4.138 13.875 1.00 88.19 83 PHE A O 1
ATOM 643 N N . GLY A 1 84 ? -10.612 2.681 14.637 1.00 88.12 84 GLY A N 1
ATOM 644 C CA . GLY A 1 84 ? -11.772 3.542 14.363 1.00 88.12 84 GLY A CA 1
ATOM 645 C C . GLY A 1 84 ? -11.759 4.900 15.079 1.00 88.12 84 GLY A C 1
ATOM 646 O O . GLY A 1 84 ? -12.585 5.758 14.786 1.00 88.12 84 GLY A O 1
ATOM 647 N N . PHE A 1 85 ? -10.825 5.111 16.012 1.00 87.69 85 PHE A N 1
ATOM 648 C CA . PHE A 1 85 ? -10.578 6.403 16.651 1.00 87.69 85 PHE A CA 1
ATOM 649 C C . PHE A 1 85 ? -9.783 7.383 15.767 1.00 87.69 85 PHE A C 1
ATOM 651 O O . PHE A 1 85 ? -9.852 8.586 16.008 1.00 87.69 85 PHE A O 1
ATOM 658 N N . CYS A 1 86 ? -9.023 6.897 14.778 1.00 88.75 86 CYS A N 1
ATOM 659 C CA . CYS A 1 86 ? -8.212 7.722 13.873 1.00 88.75 86 CYS A CA 1
ATOM 660 C C . CYS A 1 86 ? -8.506 7.494 12.383 1.00 88.75 86 CYS A C 1
ATOM 662 O O . CYS A 1 86 ? -8.292 8.410 11.595 1.00 88.75 86 CYS A O 1
ATOM 664 N N . ILE A 1 87 ? -9.030 6.327 12.000 1.00 90.19 87 ILE A N 1
ATOM 665 C CA . ILE A 1 87 ? -9.411 5.988 10.624 1.00 90.19 87 ILE A CA 1
ATOM 666 C C . ILE A 1 87 ? -10.934 5.879 10.571 1.00 90.19 87 ILE A C 1
ATOM 668 O O . ILE A 1 87 ? -11.526 4.949 11.123 1.00 90.19 87 ILE A O 1
ATOM 672 N N . THR A 1 88 ? -11.577 6.850 9.924 1.00 90.00 88 THR A N 1
ATOM 673 C CA . THR A 1 88 ? -13.051 6.940 9.874 1.00 90.00 88 THR A CA 1
ATOM 674 C C . THR A 1 88 ? -13.635 6.291 8.623 1.00 90.00 88 THR A C 1
ATOM 676 O O . THR A 1 88 ? -14.703 5.678 8.691 1.00 90.00 88 THR A O 1
ATOM 679 N N . ASP A 1 89 ? -12.907 6.360 7.508 1.00 94.25 89 ASP A N 1
ATOM 680 C CA . ASP A 1 89 ? -13.241 5.713 6.245 1.00 94.25 89 ASP A CA 1
ATOM 681 C C . ASP A 1 89 ? -12.013 4.957 5.728 1.00 94.25 89 ASP A C 1
ATOM 683 O O . ASP A 1 89 ? -11.120 5.523 5.103 1.00 94.25 89 ASP A O 1
ATOM 687 N N . VAL A 1 90 ? -11.979 3.652 6.012 1.00 92.75 90 VAL A N 1
ATOM 688 C CA . VAL A 1 90 ? -10.846 2.784 5.665 1.00 92.75 90 VAL A CA 1
ATOM 689 C C . VAL A 1 90 ? -10.589 2.758 4.161 1.00 92.75 90 VAL A C 1
ATOM 691 O O . VAL A 1 90 ? -9.434 2.766 3.749 1.00 92.75 90 VAL A O 1
ATOM 694 N N . ASP A 1 91 ? -11.637 2.731 3.333 1.00 92.56 91 ASP A N 1
ATOM 695 C CA . ASP A 1 91 ? -11.453 2.636 1.883 1.00 92.56 91 ASP A CA 1
ATOM 696 C C . ASP A 1 91 ? -10.917 3.950 1.331 1.00 92.56 91 ASP A C 1
ATOM 698 O O . ASP A 1 91 ? -10.028 3.941 0.479 1.00 92.56 91 ASP A O 1
ATOM 702 N N . LYS A 1 92 ? -11.438 5.080 1.813 1.00 94.38 92 LYS A N 1
ATOM 703 C CA . LYS A 1 92 ? -10.958 6.395 1.402 1.00 94.38 92 LYS A CA 1
ATOM 704 C C . LYS A 1 92 ? -9.509 6.609 1.838 1.00 94.38 92 LYS A C 1
ATOM 706 O O . LYS A 1 92 ? -8.673 6.903 0.989 1.00 94.38 92 LYS A O 1
ATOM 711 N N . ASP A 1 93 ? -9.205 6.416 3.119 1.00 92.50 93 ASP A N 1
ATOM 712 C CA . ASP A 1 93 ? -7.867 6.667 3.665 1.00 92.50 93 ASP A CA 1
ATOM 713 C C . ASP A 1 93 ? -6.826 5.726 3.035 1.00 92.50 93 ASP A C 1
ATOM 715 O O . ASP A 1 93 ? -5.705 6.137 2.730 1.00 92.50 93 ASP A O 1
ATOM 719 N N . TRP A 1 94 ? -7.209 4.476 2.749 1.00 92.00 94 TRP A N 1
ATOM 720 C CA . TRP A 1 94 ? -6.346 3.538 2.037 1.00 92.00 94 TRP A CA 1
ATOM 721 C C . TRP A 1 94 ? -6.127 3.928 0.575 1.00 92.00 94 TRP A C 1
ATOM 723 O O . TRP A 1 94 ? -4.998 3.881 0.090 1.00 92.00 94 TRP A O 1
ATOM 733 N N . ASN A 1 95 ? -7.184 4.313 -0.146 1.00 92.88 95 ASN A N 1
ATOM 734 C CA . ASN A 1 95 ? -7.064 4.704 -1.550 1.00 92.88 95 ASN A CA 1
ATOM 735 C C . ASN A 1 95 ? -6.284 6.011 -1.721 1.00 92.88 95 ASN A C 1
ATOM 737 O O . ASN A 1 95 ? -5.512 6.122 -2.671 1.00 92.88 95 ASN A O 1
ATOM 741 N N . ASP A 1 96 ? -6.434 6.965 -0.805 1.00 92.56 96 ASP A N 1
ATOM 742 C CA . ASP A 1 96 ? -5.656 8.204 -0.817 1.00 92.56 96 ASP A CA 1
ATOM 743 C C . ASP A 1 96 ? -4.148 7.922 -0.674 1.00 92.56 96 ASP A C 1
ATOM 745 O O . ASP A 1 96 ? -3.331 8.614 -1.282 1.00 92.56 96 ASP A O 1
ATOM 749 N N . ALA A 1 97 ? -3.772 6.878 0.074 1.00 90.31 97 ALA A N 1
ATOM 750 C CA . ALA A 1 97 ? -2.378 6.497 0.294 1.00 90.31 97 ALA A CA 1
ATOM 751 C C . ALA A 1 97 ? -1.808 5.522 -0.758 1.00 90.31 97 ALA A C 1
ATOM 753 O O . ALA A 1 97 ? -0.645 5.644 -1.143 1.00 90.31 97 ALA A O 1
ATOM 754 N N . PHE A 1 98 ? -2.596 4.543 -1.214 1.00 90.25 98 PHE A N 1
ATOM 755 C CA . PHE A 1 98 ? -2.087 3.365 -1.935 1.00 90.25 98 PHE A CA 1
ATOM 756 C C . PHE A 1 98 ? -2.764 3.087 -3.285 1.00 90.25 98 PHE A C 1
ATOM 758 O O . PHE A 1 98 ? -2.491 2.060 -3.916 1.00 90.25 98 PHE A O 1
ATOM 765 N N . ASN A 1 99 ? -3.632 3.974 -3.781 1.00 92.00 99 ASN A N 1
ATOM 766 C CA . ASN A 1 99 ? -4.240 3.790 -5.098 1.00 92.00 99 ASN A CA 1
ATOM 767 C C . ASN A 1 99 ? -3.314 4.253 -6.235 1.00 92.00 99 ASN A C 1
ATO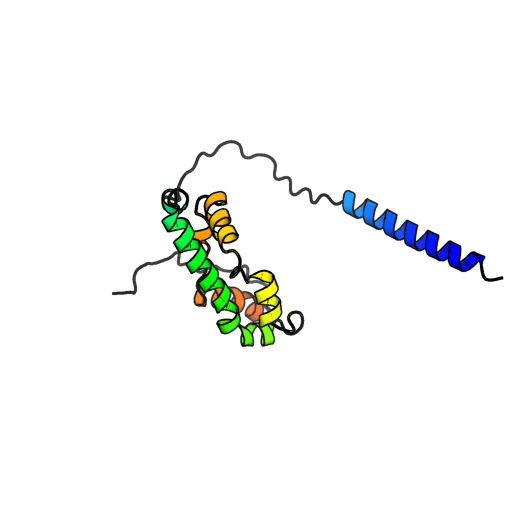M 769 O O . ASN A 1 99 ? -3.400 5.375 -6.735 1.00 92.00 99 ASN A O 1
ATOM 773 N N . PHE A 1 100 ? -2.472 3.337 -6.709 1.00 91.00 100 PHE A N 1
ATOM 774 C CA . PHE A 1 100 ? -1.574 3.553 -7.847 1.00 91.00 100 PHE A CA 1
ATOM 775 C C . PHE A 1 100 ? -2.176 3.163 -9.207 1.00 91.00 100 PHE A C 1
ATOM 777 O O . PHE A 1 100 ? -1.443 3.093 -10.191 1.00 91.00 100 PHE A O 1
ATOM 784 N N . SER A 1 101 ? -3.494 2.945 -9.308 1.00 90.38 101 SER A N 1
ATOM 785 C CA . SER A 1 101 ? -4.153 2.487 -10.552 1.00 90.38 101 SER A CA 1
ATOM 786 C C . SER A 1 101 ? -3.871 3.366 -11.773 1.00 90.38 101 SER A C 1
ATOM 788 O O . SER A 1 101 ? -3.820 2.875 -12.896 1.00 90.38 101 SER A O 1
ATOM 790 N N . LYS A 1 102 ? -3.670 4.672 -11.566 1.00 90.38 102 LYS A N 1
ATOM 791 C CA . LYS A 1 102 ? -3.360 5.628 -12.638 1.00 90.38 102 LYS A CA 1
ATOM 792 C C . LYS A 1 102 ? -1.887 5.616 -13.050 1.00 90.38 102 LYS A C 1
ATOM 794 O O . LYS A 1 102 ? -1.567 6.111 -14.127 1.00 90.38 102 LYS A O 1
ATOM 799 N N . ASN A 1 103 ? -0.992 5.133 -12.186 1.00 88.88 103 ASN A N 1
ATOM 800 C CA . ASN A 1 103 ? 0.448 5.151 -12.422 1.00 88.88 103 ASN A CA 1
ATOM 801 C C . ASN A 1 103 ? 1.195 4.160 -11.508 1.00 88.88 103 ASN A C 1
ATOM 803 O O . ASN A 1 103 ? 1.660 4.527 -10.426 1.00 88.88 103 ASN A O 1
ATOM 807 N N . THR A 1 104 ? 1.388 2.926 -11.974 1.00 90.88 104 THR A N 1
ATOM 808 C CA . THR A 1 104 ? 2.180 1.915 -11.256 1.00 90.88 104 THR A CA 1
ATOM 809 C C . THR A 1 104 ? 3.695 2.110 -11.414 1.00 90.88 104 THR A C 1
ATOM 811 O O . THR A 1 104 ? 4.465 1.448 -10.719 1.00 90.88 104 THR A O 1
ATOM 814 N N . ASN A 1 105 ? 4.157 3.079 -12.224 1.00 90.06 105 ASN A N 1
ATOM 815 C CA . ASN A 1 105 ? 5.591 3.344 -12.415 1.00 90.06 105 ASN A CA 1
ATOM 816 C C . ASN A 1 105 ? 6.300 3.736 -11.114 1.00 90.06 105 ASN A C 1
ATOM 818 O O . ASN A 1 105 ? 7.500 3.515 -10.993 1.00 90.06 105 ASN A O 1
ATOM 822 N N . PHE A 1 106 ? 5.587 4.303 -10.135 1.00 89.56 106 PHE A N 1
ATOM 823 C CA . PHE A 1 106 ? 6.150 4.567 -8.808 1.00 89.56 106 PHE A CA 1
ATOM 824 C C . PHE A 1 106 ? 6.684 3.282 -8.153 1.00 89.56 106 PHE A C 1
ATOM 826 O O . PHE A 1 106 ? 7.800 3.277 -7.636 1.00 89.56 106 PHE A O 1
ATOM 833 N N . LEU A 1 107 ? 5.937 2.178 -8.249 1.00 91.44 107 LEU A N 1
ATOM 834 C CA . LEU A 1 107 ? 6.335 0.871 -7.715 1.00 91.44 107 LEU A CA 1
ATOM 835 C C . LEU A 1 107 ? 7.523 0.301 -8.500 1.00 91.44 107 LEU A C 1
ATOM 837 O O . LEU A 1 107 ? 8.481 -0.195 -7.908 1.00 91.44 107 LEU A O 1
ATOM 841 N N . GLY A 1 108 ? 7.508 0.462 -9.825 1.00 91.25 108 GLY A N 1
ATOM 842 C CA . GLY A 1 108 ? 8.613 0.064 -10.696 1.00 91.25 108 GLY A CA 1
ATOM 843 C C . GLY A 1 108 ? 9.900 0.861 -10.457 1.00 91.25 108 GLY A C 1
ATOM 844 O O . GLY A 1 108 ? 11.004 0.322 -10.518 1.00 91.25 108 GLY A O 1
ATOM 845 N N . ASN A 1 109 ? 9.781 2.145 -10.131 1.00 91.69 109 ASN A N 1
ATOM 846 C CA . ASN A 1 109 ? 10.916 2.973 -9.734 1.00 91.69 109 ASN A CA 1
ATOM 847 C C . ASN A 1 109 ? 11.408 2.592 -8.338 1.00 91.69 109 ASN A C 1
ATOM 849 O O . ASN A 1 109 ? 12.613 2.513 -8.130 1.00 91.69 109 ASN A O 1
ATOM 853 N N . CYS A 1 110 ? 10.503 2.284 -7.407 1.00 89.50 110 CYS A N 1
ATOM 854 C CA . CYS A 1 110 ? 10.868 1.845 -6.066 1.00 89.50 110 CYS A CA 1
ATOM 855 C C . CYS A 1 110 ? 11.697 0.552 -6.106 1.00 89.50 110 CYS A C 1
ATOM 857 O O . CYS A 1 110 ? 12.755 0.497 -5.479 1.00 89.50 110 CYS A O 1
ATOM 859 N N . VAL A 1 111 ? 11.312 -0.446 -6.913 1.00 90.25 111 VAL A N 1
ATOM 860 C CA . VAL A 1 111 ? 12.108 -1.680 -7.040 1.00 90.25 111 VAL A CA 1
ATOM 861 C C . VAL A 1 111 ? 13.477 -1.431 -7.678 1.00 90.25 111 VAL A C 1
ATOM 863 O O . VAL A 1 111 ? 14.458 -2.024 -7.247 1.00 90.25 111 VAL A O 1
ATOM 866 N N . LYS A 1 112 ? 13.591 -0.497 -8.630 1.00 90.44 112 LYS A N 1
ATOM 867 C CA . LYS A 1 112 ? 14.888 -0.112 -9.214 1.00 90.44 112 LYS A CA 1
ATOM 868 C C . LYS A 1 112 ? 15.780 0.618 -8.212 1.00 90.44 112 LYS A C 1
ATOM 870 O O . LYS A 1 112 ? 16.950 0.281 -8.064 1.00 90.44 112 LYS A O 1
ATOM 875 N N . THR A 1 113 ? 15.240 1.609 -7.506 1.00 91.69 113 THR A N 1
ATOM 876 C CA . THR A 1 113 ? 15.993 2.406 -6.526 1.00 91.69 113 THR A CA 1
ATOM 877 C C . THR A 1 113 ? 16.438 1.566 -5.332 1.00 91.69 113 THR A C 1
ATOM 879 O O . THR A 1 113 ? 17.542 1.755 -4.830 1.00 91.69 113 THR A O 1
ATOM 882 N N . THR A 1 114 ? 15.615 0.609 -4.905 1.00 88.38 114 THR A N 1
ATOM 883 C CA . THR A 1 114 ? 15.939 -0.315 -3.804 1.00 88.38 114 THR A CA 1
ATOM 884 C C . THR A 1 114 ? 16.792 -1.504 -4.239 1.00 88.38 114 THR A C 1
ATOM 886 O O . THR A 1 114 ? 17.042 -2.402 -3.441 1.00 88.38 114 THR A O 1
ATOM 889 N N . LYS A 1 115 ? 17.245 -1.529 -5.495 1.00 88.19 115 LYS A N 1
ATOM 890 C CA . LYS A 1 115 ? 18.002 -2.640 -6.075 1.00 88.19 115 LYS A CA 1
ATOM 891 C C . LYS A 1 115 ? 17.325 -4.007 -5.868 1.00 88.19 115 LYS A C 1
ATOM 893 O O . LYS A 1 115 ? 17.954 -5.000 -5.491 1.00 88.19 115 LYS A O 1
ATOM 898 N N . GLY A 1 116 ? 15.998 -4.023 -5.988 1.00 84.25 116 GLY A N 1
ATOM 899 C CA . GLY A 1 116 ? 15.189 -5.217 -5.807 1.00 84.25 116 GLY A CA 1
ATOM 900 C C . GLY A 1 116 ? 14.800 -5.583 -4.375 1.00 84.25 116 GLY A C 1
ATOM 901 O O . GLY A 1 116 ? 13.929 -6.435 -4.201 1.00 84.25 116 GLY A O 1
ATOM 902 N N . ASP A 1 117 ? 15.364 -4.931 -3.355 1.00 85.38 117 ASP A N 1
ATOM 903 C CA . ASP A 1 117 ? 15.058 -5.198 -1.937 1.00 85.38 117 ASP A CA 1
ATOM 904 C C . ASP A 1 117 ? 13.563 -5.003 -1.623 1.00 85.38 117 ASP A C 1
ATOM 906 O O . ASP A 1 117 ? 12.963 -5.778 -0.879 1.00 85.38 117 ASP A O 1
ATOM 910 N N . MET A 1 118 ? 12.893 -4.047 -2.283 1.00 86.88 118 MET A N 1
ATOM 911 C CA . MET A 1 118 ? 11.443 -3.859 -2.140 1.00 86.88 118 MET A CA 1
ATOM 912 C C . MET A 1 118 ? 10.655 -5.153 -2.390 1.00 86.88 118 MET A C 1
ATOM 914 O O . MET A 1 118 ? 9.689 -5.429 -1.679 1.00 86.88 118 MET A O 1
ATOM 918 N N . ALA A 1 119 ? 11.058 -5.961 -3.375 1.00 85.62 119 ALA A N 1
ATOM 919 C CA . ALA A 1 119 ? 10.328 -7.173 -3.721 1.00 85.62 119 ALA A CA 1
ATOM 920 C C . ALA A 1 119 ? 10.390 -8.237 -2.623 1.00 85.62 119 ALA A C 1
ATOM 922 O O . ALA A 1 119 ? 9.437 -8.995 -2.451 1.00 85.62 119 ALA A O 1
ATOM 923 N N . GLN A 1 120 ? 11.469 -8.246 -1.841 1.00 84.88 120 GLN A N 1
ATOM 924 C CA . GLN A 1 120 ? 11.649 -9.149 -0.705 1.00 84.88 120 GLN A CA 1
ATOM 925 C C . GLN A 1 120 ? 10.841 -8.710 0.524 1.00 84.88 120 GLN A C 1
ATOM 927 O O . GLN A 1 120 ? 10.590 -9.516 1.415 1.00 84.88 120 GLN A O 1
ATOM 932 N N . ARG A 1 121 ? 10.409 -7.445 0.567 1.00 82.88 121 ARG A N 1
ATOM 933 C CA . ARG A 1 121 ? 9.689 -6.836 1.696 1.00 82.88 121 ARG A CA 1
ATOM 934 C C . ARG A 1 121 ? 8.175 -6.749 1.492 1.00 82.88 121 ARG A C 1
ATOM 936 O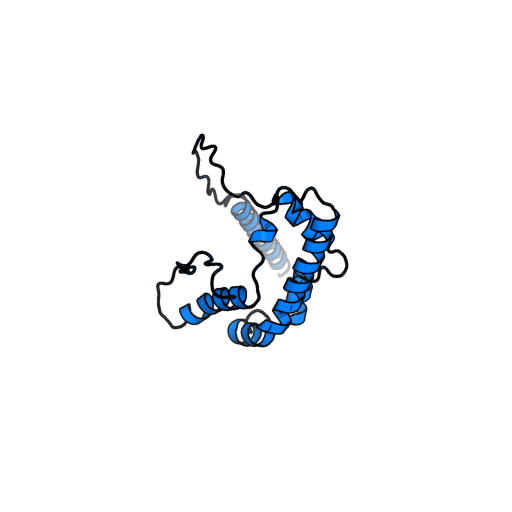 O . ARG A 1 121 ? 7.470 -6.249 2.366 1.00 82.88 121 ARG A O 1
ATOM 943 N N . LEU A 1 122 ? 7.657 -7.204 0.350 1.00 85.25 122 LEU A N 1
ATOM 944 C CA . LEU A 1 122 ? 6.217 -7.222 0.095 1.00 85.25 122 LEU A CA 1
ATOM 945 C C . LEU A 1 122 ? 5.531 -8.349 0.868 1.00 85.25 122 LEU A C 1
ATOM 947 O O . LEU A 1 122 ? 5.525 -9.506 0.447 1.00 85.25 122 LEU A O 1
ATOM 951 N N . CYS A 1 123 ? 4.864 -7.977 1.953 1.00 84.38 123 CYS A N 1
ATOM 952 C CA . CYS A 1 123 ? 4.077 -8.901 2.753 1.00 84.38 123 CYS A CA 1
ATOM 953 C C . CYS A 1 123 ? 2.823 -9.406 2.011 1.00 84.38 123 CYS A C 1
ATOM 955 O O . CYS A 1 123 ? 2.178 -8.713 1.217 1.00 84.38 123 CYS A O 1
ATOM 957 N N . THR A 1 124 ? 2.447 -10.641 2.301 1.00 86.00 124 THR A N 1
ATOM 958 C CA . THR A 1 124 ? 1.123 -11.220 2.067 1.00 86.00 124 THR A CA 1
ATOM 959 C C . THR A 1 124 ? 0.123 -10.697 3.099 1.00 86.00 124 THR A C 1
ATOM 961 O O . THR A 1 124 ? 0.496 -10.175 4.150 1.00 86.00 124 THR A O 1
ATOM 964 N N . ALA A 1 125 ? -1.173 -10.888 2.842 1.00 85.00 125 ALA A N 1
ATOM 965 C CA . ALA A 1 125 ? -2.202 -10.549 3.821 1.00 85.00 125 ALA A CA 1
ATOM 966 C C . ALA A 1 125 ? -1.985 -11.281 5.163 1.00 85.00 125 ALA A C 1
ATOM 968 O O . ALA A 1 125 ? -2.077 -10.664 6.217 1.00 85.00 125 ALA A O 1
ATOM 969 N N . ALA A 1 126 ? -1.623 -12.568 5.153 1.00 85.50 126 ALA A N 1
ATOM 970 C CA . ALA A 1 126 ? -1.385 -13.324 6.386 1.00 85.50 126 ALA A CA 1
ATOM 971 C C . ALA A 1 126 ? -0.242 -12.732 7.234 1.00 85.50 126 ALA A C 1
ATOM 973 O O . ALA A 1 126 ? -0.377 -12.609 8.451 1.00 85.50 126 ALA A O 1
ATOM 974 N N . GLU A 1 127 ? 0.849 -12.307 6.595 1.00 85.81 127 GLU A N 1
ATOM 975 C CA . GLU A 1 127 ? 1.979 -11.657 7.274 1.00 85.81 127 GLU A CA 1
ATOM 976 C C . GLU A 1 127 ? 1.591 -10.291 7.845 1.00 85.81 127 GLU A C 1
ATOM 978 O O . GLU A 1 127 ? 1.944 -9.968 8.979 1.00 85.81 127 GLU A O 1
ATOM 983 N N . ILE A 1 128 ? 0.808 -9.513 7.096 1.00 86.25 128 ILE A N 1
ATOM 984 C CA . ILE A 1 128 ? 0.272 -8.227 7.553 1.00 86.25 128 ILE A CA 1
ATOM 985 C C . ILE A 1 128 ? -0.628 -8.422 8.775 1.00 86.25 128 ILE A C 1
ATOM 987 O O . ILE A 1 128 ? -0.493 -7.695 9.758 1.00 86.25 128 ILE A O 1
ATOM 991 N N . LYS A 1 129 ? -1.505 -9.430 8.748 1.00 85.69 129 LYS A N 1
ATOM 992 C CA . LYS A 1 129 ? -2.368 -9.779 9.880 1.00 85.69 129 LYS A CA 1
ATOM 993 C C . LYS A 1 129 ? -1.545 -10.091 11.123 1.00 85.69 129 LYS A C 1
ATOM 995 O O . LYS A 1 129 ? -1.778 -9.500 12.172 1.00 85.69 129 LYS A O 1
ATOM 1000 N N . PHE A 1 130 ? -0.564 -10.979 10.986 1.00 85.50 130 PHE A N 1
ATOM 1001 C CA . PHE A 1 130 ? 0.317 -11.372 12.080 1.00 85.50 130 PHE A CA 1
ATOM 1002 C C . PHE A 1 130 ? 1.075 -10.169 12.664 1.00 85.50 130 PHE A C 1
ATOM 1004 O O . PHE A 1 130 ? 1.159 -10.012 13.882 1.00 85.50 130 PHE A O 1
ATOM 1011 N N . TYR A 1 131 ? 1.576 -9.278 11.801 1.00 82.50 131 TYR A N 1
ATOM 1012 C CA . TYR A 1 131 ? 2.219 -8.036 12.221 1.00 82.50 131 TYR A CA 1
ATOM 1013 C C . TYR A 1 131 ? 1.252 -7.126 12.988 1.00 82.50 131 TYR A C 1
ATOM 1015 O O . TYR A 1 131 ? 1.588 -6.661 14.075 1.00 82.50 131 TYR A O 1
ATOM 1023 N N . PHE A 1 132 ? 0.032 -6.915 12.490 1.00 81.06 132 PHE A N 1
ATOM 1024 C CA . PHE A 1 132 ? -0.945 -6.051 13.153 1.00 81.06 132 PHE A CA 1
ATOM 1025 C C . PHE A 1 132 ? -1.480 -6.619 14.472 1.00 81.06 132 PHE A C 1
ATOM 1027 O O . PHE A 1 132 ? -1.635 -5.871 15.436 1.00 81.06 132 PHE A O 1
ATOM 1034 N N . GLU A 1 133 ? -1.710 -7.931 14.558 1.00 82.88 133 GLU A N 1
ATOM 1035 C CA . GLU A 1 133 ? -2.159 -8.598 15.788 1.00 82.88 133 GLU A CA 1
ATOM 1036 C C . GLU A 1 133 ? -1.219 -8.331 16.971 1.00 82.88 133 GLU A C 1
ATOM 1038 O O . GLU A 1 133 ? -1.680 -8.182 18.106 1.00 82.88 133 GLU A O 1
ATOM 1043 N N . SER A 1 134 ? 0.081 -8.177 16.706 1.00 77.75 134 SER A N 1
ATOM 1044 C CA . SER A 1 134 ? 1.069 -7.847 17.733 1.00 77.75 134 SER A CA 1
ATOM 1045 C C . SER A 1 134 ? 0.816 -6.496 18.426 1.00 77.75 134 SER A C 1
ATOM 1047 O O . SER A 1 134 ? 1.099 -6.366 19.621 1.00 77.75 134 SER A O 1
ATOM 1049 N N . PHE A 1 135 ? 0.229 -5.509 17.737 1.00 74.19 135 PHE A N 1
ATOM 1050 C CA . PHE A 1 135 ? -0.043 -4.181 18.301 1.00 74.19 135 PHE A CA 1
ATOM 1051 C C . PHE A 1 135 ? -1.278 -4.155 19.201 1.00 74.19 135 PHE A C 1
ATOM 1053 O O . PHE A 1 135 ? -1.286 -3.452 20.208 1.00 74.19 135 PHE A O 1
ATOM 1060 N N . TYR A 1 136 ? -2.322 -4.923 18.886 1.00 74.31 136 TYR A N 1
ATOM 1061 C CA . TYR A 1 136 ? -3.550 -4.893 19.696 1.00 74.31 136 TYR A CA 1
ATOM 1062 C C . TYR A 1 136 ? -3.529 -5.911 20.833 1.00 74.31 136 TYR A C 1
ATOM 1064 O O . TYR A 1 136 ? -4.135 -5.675 21.877 1.00 74.31 136 TYR A O 1
ATOM 1072 N N . GLN A 1 137 ? -2.805 -7.025 20.686 1.00 66.69 137 GLN A N 1
ATOM 1073 C CA . GLN A 1 137 ? -2.613 -7.973 21.788 1.00 66.69 137 GLN A CA 1
ATOM 1074 C C . GLN A 1 137 ? -1.726 -7.386 22.901 1.00 66.69 137 GLN A C 1
ATOM 1076 O O . GLN A 1 137 ? -1.920 -7.697 24.077 1.00 66.69 137 GLN A O 1
ATOM 1081 N N . SER A 1 138 ? -0.800 -6.483 22.562 1.00 57.38 138 SER A N 1
ATOM 1082 C CA . SER A 1 138 ? 0.043 -5.768 23.532 1.00 57.38 138 SER A CA 1
ATOM 1083 C C . SER A 1 138 ? -0.694 -4.645 24.287 1.00 57.38 138 SER A C 1
ATOM 1085 O O . SER A 1 138 ? -0.238 -4.218 25.349 1.00 57.38 138 SER A O 1
ATOM 1087 N N . GLY A 1 139 ? -1.880 -4.233 23.820 1.00 51.06 139 GLY A N 1
ATOM 1088 C CA . GLY A 1 139 ? -2.730 -3.215 24.452 1.00 51.06 139 GLY A CA 1
ATOM 1089 C C . GLY A 1 139 ? -3.466 -3.654 25.730 1.00 51.06 139 GLY A C 1
ATOM 1090 O O . GLY A 1 139 ? -3.970 -2.804 26.460 1.00 51.06 139 GLY A O 1
ATOM 1091 N N . GLN A 1 140 ? -3.500 -4.950 26.070 1.00 50.69 140 GLN A N 1
ATOM 1092 C CA . GLN A 1 140 ? -4.167 -5.467 27.283 1.00 50.69 140 GLN A CA 1
ATOM 1093 C C . GLN A 1 140 ? -3.283 -5.440 28.550 1.00 50.69 140 GLN A C 1
ATOM 1095 O O . GLN A 1 140 ? -3.298 -6.360 29.367 1.00 50.69 140 GLN A O 1
ATOM 1100 N N . GLY A 1 141 ? -2.500 -4.375 28.743 1.00 51.09 141 GLY A N 1
ATOM 1101 C CA . GLY A 1 141 ? -1.819 -4.115 30.019 1.00 51.09 141 GLY A CA 1
ATOM 1102 C C . GLY A 1 141 ? -0.568 -4.955 30.304 1.00 51.09 141 GLY A C 1
ATOM 1103 O O . GLY A 1 141 ? -0.074 -4.941 31.432 1.00 51.09 141 GLY A O 1
ATOM 1104 N N . LYS A 1 142 ? 0.001 -5.649 29.312 1.00 50.22 142 LYS A N 1
ATOM 1105 C CA . LYS A 1 142 ? 1.305 -6.314 29.462 1.00 50.22 142 LYS A CA 1
ATOM 1106 C C . LYS A 1 142 ? 2.406 -5.452 28.853 1.00 50.22 142 LYS A C 1
ATOM 1108 O O . LYS A 1 142 ? 2.677 -5.506 27.659 1.00 50.22 142 LYS A O 1
ATOM 1113 N N . LYS A 1 143 ? 3.075 -4.665 29.705 1.00 55.12 143 LYS A N 1
ATOM 1114 C CA . LYS A 1 143 ? 4.383 -4.084 29.378 1.00 55.12 143 LYS A CA 1
ATOM 1115 C C . LYS A 1 143 ? 5.362 -5.227 29.098 1.00 55.12 143 LYS A C 1
ATOM 1117 O O . LYS A 1 143 ? 5.723 -5.953 30.018 1.00 55.12 143 LYS A O 1
ATOM 1122 N N . SER A 1 144 ? 5.773 -5.348 27.843 1.00 54.22 144 SER A N 1
ATOM 1123 C CA . SER A 1 144 ? 6.940 -6.060 27.293 1.00 54.22 144 SER A CA 1
ATOM 1124 C C . SER A 1 144 ? 6.528 -6.983 26.153 1.00 54.22 144 SER A C 1
ATOM 1126 O O . SER A 1 144 ? 5.837 -7.984 26.315 1.00 54.22 144 SER A O 1
ATOM 1128 N N . GLY A 1 145 ? 6.970 -6.607 24.965 1.00 49.75 145 GLY A N 1
ATOM 1129 C CA . GLY A 1 145 ? 6.698 -7.335 23.746 1.00 49.75 145 GLY A CA 1
ATOM 1130 C C . GLY A 1 145 ? 7.294 -6.571 22.590 1.00 49.75 145 GLY A C 1
ATOM 1131 O O . GLY A 1 145 ? 6.577 -6.189 21.676 1.00 49.75 145 GLY A O 1
ATOM 1132 N N . PHE A 1 146 ? 8.608 -6.318 22.658 1.00 50.41 146 PHE A N 1
ATOM 1133 C CA . PHE A 1 146 ? 9.413 -6.198 21.445 1.00 50.41 146 PHE A CA 1
ATOM 1134 C C . PHE A 1 146 ? 8.870 -7.252 20.484 1.00 50.41 146 PHE A C 1
ATOM 1136 O O . PHE A 1 146 ? 8.726 -8.407 20.914 1.00 50.41 146 PHE A O 1
ATOM 1143 N N . LEU A 1 147 ? 8.477 -6.847 19.271 1.00 51.56 147 LEU A N 1
ATOM 1144 C CA . LEU A 1 147 ? 8.035 -7.790 18.254 1.00 51.56 147 LEU A CA 1
ATOM 1145 C C . LEU A 1 147 ? 9.032 -8.942 18.311 1.00 51.56 147 LEU A C 1
ATOM 1147 O O . LEU A 1 147 ? 10.236 -8.718 18.193 1.00 51.56 147 LEU A O 1
ATOM 1151 N N . LYS A 1 148 ? 8.564 -10.145 18.636 1.00 50.62 148 LYS A N 1
ATOM 1152 C CA . LYS A 1 148 ? 9.330 -11.349 18.359 1.00 50.62 148 LYS A CA 1
ATOM 1153 C C . LYS A 1 148 ? 8.907 -11.697 16.943 1.00 50.62 148 LYS A C 1
ATOM 1155 O O . LYS A 1 148 ? 7.935 -12.444 16.810 1.00 50.62 148 LYS A O 1
ATOM 1160 N N . PRO A 1 149 ? 9.542 -11.134 15.890 1.00 47.59 149 PRO A N 1
ATOM 1161 C CA . PRO A 1 149 ? 9.412 -11.737 14.585 1.00 47.59 149 PRO A CA 1
ATOM 1162 C C . PRO A 1 149 ? 9.733 -13.210 14.783 1.00 47.59 149 PRO A C 1
ATOM 1164 O O . PRO A 1 149 ? 10.626 -13.573 15.558 1.00 47.59 149 PRO A O 1
ATOM 1167 N N . ASN A 1 150 ? 8.883 -14.040 14.199 1.00 39.16 150 ASN A N 1
ATOM 1168 C CA . ASN A 1 150 ? 8.989 -15.479 14.252 1.00 39.16 150 ASN A CA 1
ATOM 1169 C C . ASN A 1 150 ? 10.470 -15.901 14.178 1.00 39.16 150 ASN A C 1
ATOM 1171 O O . ASN A 1 150 ? 11.167 -15.551 13.230 1.00 39.16 150 ASN A O 1
ATOM 1175 N N . LYS A 1 151 ? 10.952 -16.644 15.185 1.00 42.28 151 LYS A N 1
ATOM 1176 C CA . LYS A 1 151 ? 12.291 -17.262 15.164 1.00 42.28 151 LYS A CA 1
ATOM 1177 C C . LYS A 1 151 ? 12.454 -18.262 14.015 1.00 42.28 151 LYS A C 1
ATOM 1179 O O . LYS A 1 151 ? 13.556 -18.759 13.812 1.00 42.28 151 LYS A O 1
ATOM 1184 N N . ASN A 1 152 ? 11.387 -18.568 13.287 1.00 40.94 152 ASN A N 1
ATOM 1185 C CA . ASN A 1 152 ? 11.458 -19.304 12.046 1.00 40.94 152 ASN A CA 1
ATOM 1186 C C . ASN A 1 152 ? 11.570 -18.317 10.879 1.00 40.94 152 ASN A C 1
ATOM 1188 O O . ASN A 1 152 ? 10.571 -17.842 10.335 1.00 40.94 152 ASN A O 1
ATOM 1192 N N . TYR A 1 153 ? 12.815 -18.035 10.493 1.00 36.75 153 TYR A N 1
ATOM 1193 C CA . TYR A 1 153 ? 13.133 -17.766 9.096 1.00 36.75 153 TYR A CA 1
ATOM 1194 C C . TYR A 1 153 ? 12.447 -18.834 8.231 1.00 36.75 153 TYR A C 1
ATOM 1196 O O . TYR A 1 153 ? 12.347 -19.988 8.643 1.00 36.75 153 TYR A O 1
ATOM 1204 N N . ILE A 1 154 ? 11.944 -18.421 7.071 1.00 42.12 154 ILE A N 1
ATOM 1205 C CA . ILE A 1 154 ? 11.302 -19.246 6.041 1.00 42.12 154 ILE A CA 1
ATOM 1206 C C . ILE A 1 154 ? 11.876 -20.674 6.021 1.00 42.12 154 ILE A C 1
ATOM 1208 O O . ILE A 1 154 ? 12.997 -20.887 5.571 1.00 42.12 154 ILE A O 1
ATOM 1212 N N . THR A 1 155 ? 11.096 -21.665 6.449 1.00 33.00 155 THR A N 1
ATOM 1213 C CA . THR A 1 155 ? 11.288 -23.038 5.978 1.00 33.00 155 THR A CA 1
ATOM 1214 C C . THR A 1 155 ? 10.289 -23.253 4.859 1.00 33.00 155 THR A C 1
ATOM 1216 O O . THR A 1 155 ? 9.093 -23.428 5.094 1.00 33.00 155 THR A O 1
ATOM 1219 N N . ALA A 1 156 ? 10.792 -23.180 3.630 1.00 39.84 156 ALA A N 1
ATOM 1220 C CA . ALA A 1 156 ? 10.110 -23.536 2.394 1.00 39.84 156 ALA A CA 1
ATOM 1221 C C . ALA A 1 156 ? 9.855 -25.055 2.312 1.00 39.84 156 ALA A C 1
ATOM 1223 O O . ALA A 1 156 ? 10.262 -25.708 1.359 1.00 39.84 156 ALA A O 1
ATOM 1224 N N . GLU A 1 157 ? 9.206 -25.632 3.323 1.00 38.09 157 GLU A N 1
ATOM 1225 C CA . GLU A 1 157 ? 9.042 -27.081 3.431 1.00 38.09 157 GLU A CA 1
ATOM 1226 C C . GLU A 1 157 ? 7.754 -27.464 4.161 1.00 38.09 157 GLU A C 1
ATOM 1228 O O . GLU A 1 157 ? 7.821 -28.113 5.190 1.00 38.09 157 GLU A O 1
ATOM 1233 N N . GLN A 1 158 ? 6.587 -27.046 3.648 1.00 35.16 158 GLN A N 1
ATOM 1234 C CA . GLN A 1 158 ? 5.296 -27.740 3.859 1.00 35.16 158 GLN A CA 1
ATOM 1235 C C . GLN A 1 158 ? 4.306 -27.515 2.693 1.00 35.16 158 GLN A C 1
ATOM 1237 O O . GLN A 1 158 ? 3.100 -27.403 2.896 1.00 35.16 158 GLN A O 1
ATOM 1242 N N . VAL A 1 159 ? 4.801 -27.456 1.452 1.00 35.72 159 VAL A N 1
ATOM 1243 C CA . VAL A 1 159 ? 3.958 -27.693 0.264 1.00 35.72 159 VAL A CA 1
ATOM 1244 C C . VAL A 1 159 ? 4.593 -28.813 -0.554 1.00 35.72 159 VAL A C 1
ATOM 1246 O O . VAL A 1 159 ? 5.172 -28.589 -1.614 1.00 35.72 159 VAL A O 1
ATOM 1249 N N . LEU A 1 160 ? 4.519 -30.013 0.015 1.00 36.34 160 LEU A N 1
ATOM 1250 C CA . LEU A 1 160 ? 4.506 -31.298 -0.678 1.00 36.34 160 LEU A CA 1
ATOM 1251 C C . LEU A 1 160 ? 3.465 -32.171 0.023 1.00 36.34 160 LEU A C 1
ATOM 1253 O O . LEU A 1 160 ? 3.529 -32.248 1.271 1.00 36.34 160 LEU A O 1
#

Organism: NCBI:txid93759